Protein AF-A0A5C6EV70-F1 (afdb_monomer)

Secondary structure (DSSP, 8-state):
----------------------HHHHHHHHHHHHHHHHHHHHHHHHHHHHHHHHHHHHHHHHHHHHHHHHHHHHHHH-SEEE-SSSSEEEEETTEEEEEEEEGGGTEEEEEEEETTEEEEEEEEEPPTTEEEEEEEETTEEEEEEEETTEEEEEEEEE--

Structure (mmCIF, N/CA/C/O backbone):
data_AF-A0A5C6EV70-F1
#
_entry.id   AF-A0A5C6EV70-F1
#
loop_
_atom_site.group_PDB
_atom_sit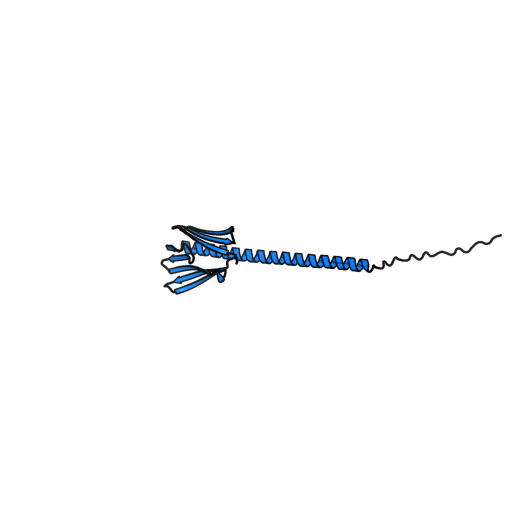e.id
_atom_site.type_symbol
_atom_site.label_atom_id
_atom_site.label_alt_id
_atom_site.label_comp_id
_atom_site.label_asym_id
_atom_site.label_entity_id
_atom_site.label_seq_id
_atom_site.pdbx_PDB_ins_code
_atom_site.Cartn_x
_atom_site.Cartn_y
_atom_site.Cartn_z
_atom_site.occupancy
_atom_site.B_iso_or_equiv
_atom_site.auth_seq_id
_atom_site.auth_comp_id
_atom_site.auth_asym_id
_atom_site.auth_atom_id
_atom_site.pdbx_PDB_model_num
ATOM 1 N N . MET A 1 1 ? 88.457 3.166 -77.256 1.00 39.03 1 MET A N 1
ATOM 2 C CA . MET A 1 1 ? 88.553 2.990 -75.787 1.00 39.03 1 MET A CA 1
ATOM 3 C C . MET A 1 1 ? 88.555 4.381 -75.175 1.00 39.03 1 MET A C 1
ATOM 5 O O . MET A 1 1 ? 89.377 5.167 -75.602 1.00 39.03 1 MET A O 1
ATOM 9 N N . ASN A 1 2 ? 87.681 4.823 -74.278 1.00 41.03 2 ASN A N 1
ATOM 10 C CA . ASN A 1 2 ? 86.605 4.196 -73.519 1.00 41.03 2 ASN A CA 1
ATOM 11 C C . ASN A 1 2 ? 85.518 5.259 -73.296 1.00 41.03 2 ASN A C 1
ATOM 13 O O . ASN A 1 2 ? 85.820 6.372 -72.875 1.00 41.03 2 ASN A O 1
ATOM 17 N N . LEU A 1 3 ? 84.264 4.900 -73.564 1.00 44.69 3 LEU A N 1
ATOM 18 C CA . LEU A 1 3 ? 83.088 5.597 -73.047 1.00 44.69 3 LEU A CA 1
ATOM 19 C C . LEU A 1 3 ? 82.899 5.150 -71.592 1.00 44.69 3 LEU A C 1
ATOM 21 O O . LEU A 1 3 ? 82.894 3.948 -71.341 1.00 44.69 3 LEU A O 1
ATOM 25 N N . SER A 1 4 ? 82.715 6.069 -70.641 1.00 43.38 4 SER A N 1
ATOM 26 C CA . SER A 1 4 ? 82.208 5.699 -69.312 1.00 43.38 4 SER A CA 1
ATOM 27 C C . SER A 1 4 ? 81.327 6.794 -68.714 1.00 43.38 4 SER A C 1
ATOM 29 O O . SER A 1 4 ? 81.791 7.751 -68.105 1.00 43.38 4 SER A O 1
ATOM 31 N N . PHE A 1 5 ? 80.039 6.599 -68.980 1.00 50.25 5 PHE A N 1
ATOM 32 C CA . PHE A 1 5 ? 78.824 6.964 -68.256 1.00 50.25 5 PHE A CA 1
ATOM 33 C C . PHE A 1 5 ? 78.919 7.852 -67.004 1.00 50.25 5 PHE A C 1
ATOM 35 O O . PHE A 1 5 ? 79.444 7.472 -65.959 1.00 50.25 5 PHE A O 1
ATOM 42 N N . ALA A 1 6 ? 78.214 8.981 -67.100 1.00 51.56 6 ALA A N 1
ATOM 43 C CA . ALA A 1 6 ? 77.691 9.745 -65.980 1.00 51.56 6 ALA A CA 1
ATOM 44 C C . ALA A 1 6 ? 76.672 8.909 -65.181 1.00 51.56 6 ALA A C 1
ATOM 46 O O . ALA A 1 6 ? 75.702 8.384 -65.731 1.00 51.56 6 ALA A O 1
ATOM 47 N N . ALA A 1 7 ? 76.880 8.808 -63.870 1.00 50.16 7 ALA A N 1
ATOM 48 C CA . ALA A 1 7 ? 75.950 8.173 -62.948 1.00 50.16 7 ALA A CA 1
ATOM 49 C C . ALA A 1 7 ? 74.749 9.099 -62.687 1.00 50.16 7 ALA A C 1
ATOM 51 O O . ALA A 1 7 ? 74.837 10.057 -61.919 1.00 50.16 7 ALA A O 1
ATOM 52 N N . ILE A 1 8 ? 73.608 8.807 -63.313 1.00 51.09 8 ILE A N 1
ATOM 53 C CA . ILE A 1 8 ? 72.329 9.444 -62.981 1.00 51.09 8 ILE A CA 1
ATOM 54 C C . ILE A 1 8 ? 71.810 8.802 -61.692 1.00 51.09 8 ILE A C 1
ATOM 56 O O . ILE A 1 8 ? 71.414 7.636 -61.654 1.00 51.09 8 ILE A O 1
ATOM 60 N N . ARG A 1 9 ? 71.832 9.576 -60.606 1.00 54.06 9 ARG A N 1
ATOM 61 C CA . ARG A 1 9 ? 71.286 9.199 -59.301 1.00 54.06 9 ARG A CA 1
ATOM 62 C C . ARG A 1 9 ? 69.756 9.153 -59.407 1.00 54.06 9 ARG A C 1
ATOM 64 O O . ARG A 1 9 ? 69.091 10.181 -59.377 1.00 54.06 9 ARG A O 1
ATOM 71 N N . SER A 1 10 ? 69.201 7.952 -59.540 1.00 49.38 10 SER A N 1
ATOM 72 C CA . SER A 1 10 ? 67.759 7.696 -59.483 1.00 49.38 10 SER A CA 1
ATOM 73 C C . SER A 1 10 ? 67.216 8.023 -58.083 1.00 49.38 10 SER A C 1
ATOM 75 O O . SER A 1 10 ? 67.300 7.197 -57.172 1.00 49.38 10 SER A O 1
ATOM 77 N N . GLN A 1 11 ? 66.629 9.208 -57.900 1.00 55.31 11 GLN A N 1
ATOM 78 C CA . GLN A 1 11 ? 65.756 9.498 -56.760 1.00 55.31 11 GLN A CA 1
ATOM 79 C C . GLN A 1 11 ? 64.519 8.593 -56.846 1.00 55.31 11 GLN A C 1
ATOM 81 O O . GLN A 1 11 ? 63.650 8.787 -57.692 1.00 55.31 11 GLN A O 1
ATOM 86 N N . ARG A 1 12 ? 64.422 7.591 -55.963 1.00 49.88 12 ARG A N 1
ATOM 87 C CA . ARG A 1 12 ? 63.151 6.894 -55.731 1.00 49.88 12 ARG A CA 1
ATOM 88 C C . ARG A 1 12 ? 62.217 7.865 -55.020 1.00 49.88 12 ARG A C 1
ATOM 90 O O . ARG A 1 12 ? 62.381 8.125 -53.832 1.00 49.88 12 ARG A O 1
ATOM 97 N N . VAL A 1 13 ? 61.242 8.388 -55.752 1.00 57.66 13 VAL A N 1
ATOM 98 C CA . VAL A 1 13 ? 60.086 9.068 -55.172 1.00 57.66 13 VAL A CA 1
ATOM 99 C C . VAL A 1 13 ? 59.301 8.018 -54.386 1.00 57.66 13 VAL A C 1
ATOM 101 O O . VAL A 1 13 ? 58.662 7.142 -54.966 1.00 57.66 13 VAL A O 1
ATOM 104 N N . THR A 1 14 ? 59.361 8.068 -53.059 1.00 54.88 14 THR A N 1
ATOM 105 C CA . THR A 1 14 ? 58.442 7.318 -52.205 1.00 54.88 14 THR A CA 1
ATOM 106 C C . THR A 1 14 ? 57.064 7.959 -52.335 1.00 54.88 14 THR A C 1
ATOM 108 O O . THR A 1 14 ? 56.755 8.968 -51.707 1.00 54.88 14 THR A O 1
ATOM 111 N N . HIS A 1 15 ? 56.218 7.395 -53.198 1.00 46.78 15 HIS A N 1
ATOM 112 C CA . HIS A 1 15 ? 54.787 7.680 -53.170 1.00 46.78 15 HIS A CA 1
ATOM 113 C C . HIS A 1 15 ? 54.242 7.225 -51.814 1.00 46.78 15 HIS A C 1
ATOM 115 O O . HIS A 1 15 ? 54.048 6.033 -51.573 1.00 46.78 15 HIS A O 1
ATOM 121 N N . GLY A 1 16 ? 54.018 8.180 -50.910 1.00 52.12 16 GLY A N 1
ATOM 122 C CA . GLY A 1 16 ? 53.196 7.949 -49.733 1.00 52.12 16 GLY A CA 1
ATOM 123 C C . GLY A 1 16 ? 51.839 7.440 -50.205 1.00 52.12 16 GLY A C 1
ATOM 124 O O . GLY A 1 16 ? 51.142 8.137 -50.942 1.00 52.12 16 GLY A O 1
ATOM 125 N N . LYS A 1 17 ? 51.485 6.207 -49.828 1.00 52.22 17 LYS A N 1
ATOM 126 C CA . LYS A 1 17 ? 50.148 5.650 -50.044 1.00 52.22 17 LYS A CA 1
ATOM 127 C C . LYS A 1 17 ? 49.139 6.574 -49.358 1.00 52.22 17 LYS A C 1
ATOM 129 O O . LYS A 1 17 ? 48.907 6.460 -48.159 1.00 52.22 17 LYS A O 1
ATOM 134 N N . ARG A 1 18 ? 48.539 7.500 -50.106 1.00 57.16 18 ARG A N 1
ATOM 135 C CA . ARG A 1 18 ? 47.283 8.132 -49.701 1.00 57.16 18 ARG A CA 1
ATOM 136 C C . ARG A 1 18 ? 46.224 7.037 -49.779 1.00 57.16 18 ARG A C 1
ATOM 138 O O . ARG A 1 18 ? 45.809 6.662 -50.870 1.00 57.16 18 ARG A O 1
ATOM 145 N N . SER A 1 19 ? 45.879 6.467 -48.627 1.00 58.31 19 SER A N 1
ATOM 146 C CA . SER A 1 19 ? 44.791 5.499 -48.500 1.00 58.31 19 SER A CA 1
ATOM 147 C C . SER A 1 19 ? 43.487 6.213 -48.848 1.00 58.31 19 SER A C 1
ATOM 149 O O . SER A 1 19 ? 42.980 7.001 -48.054 1.00 58.31 19 SER A O 1
ATOM 151 N N . ALA A 1 20 ? 42.995 6.023 -50.070 1.00 61.25 20 ALA A N 1
ATOM 152 C CA . ALA A 1 20 ? 41.679 6.502 -50.459 1.00 61.25 20 ALA A CA 1
ATOM 153 C C . ALA A 1 20 ? 40.643 5.614 -49.762 1.00 61.25 20 ALA A C 1
ATOM 155 O O . ALA A 1 20 ? 40.514 4.439 -50.104 1.00 61.25 20 ALA A O 1
ATOM 156 N N . MET A 1 21 ? 39.953 6.162 -48.759 1.00 68.06 21 MET A N 1
ATOM 157 C CA . MET A 1 21 ? 38.848 5.479 -48.090 1.00 68.06 21 MET A CA 1
ATOM 158 C C . MET A 1 21 ? 37.789 5.146 -49.138 1.00 68.06 21 MET A C 1
ATOM 160 O O . MET A 1 21 ? 37.314 6.027 -49.861 1.00 68.06 21 MET A O 1
ATOM 164 N N . THR A 1 22 ? 37.470 3.864 -49.279 1.00 84.38 22 THR A N 1
ATOM 165 C CA . THR A 1 22 ? 36.534 3.436 -50.321 1.00 84.38 22 THR A CA 1
ATOM 166 C C . THR A 1 22 ? 35.100 3.740 -49.890 1.00 84.38 22 THR A C 1
ATOM 168 O O . THR A 1 22 ? 34.770 3.718 -48.706 1.00 84.38 22 THR A O 1
ATOM 171 N N . LEU A 1 23 ? 34.211 4.012 -50.847 1.00 80.94 23 LEU A N 1
ATOM 172 C CA . LEU A 1 23 ? 32.793 4.269 -50.563 1.00 80.94 23 LEU A CA 1
ATOM 173 C C . LEU A 1 23 ? 32.138 3.100 -49.800 1.00 80.94 23 LEU A C 1
ATOM 175 O O . LEU A 1 23 ? 31.302 3.317 -48.928 1.00 80.94 23 LEU A O 1
ATOM 179 N N . LEU A 1 24 ? 32.588 1.871 -50.065 1.00 85.38 24 LEU A N 1
ATOM 180 C CA . LEU A 1 24 ? 32.164 0.669 -49.348 1.00 85.38 24 LEU A CA 1
ATOM 181 C C . LEU A 1 24 ? 32.595 0.685 -47.871 1.00 85.38 24 LEU A C 1
ATOM 183 O O . LEU A 1 24 ? 31.812 0.316 -47.000 1.00 85.38 24 LEU A O 1
ATOM 187 N N . GLU A 1 25 ? 33.799 1.171 -47.572 1.00 84.12 25 GLU A N 1
ATOM 188 C CA . GLU A 1 25 ? 34.309 1.327 -46.205 1.00 84.12 25 GLU A CA 1
ATOM 189 C C . GLU A 1 25 ? 33.544 2.411 -45.424 1.00 84.12 25 GLU A C 1
ATOM 191 O O . GLU A 1 25 ? 33.235 2.236 -44.243 1.00 84.12 25 GLU A O 1
ATOM 196 N N . MET A 1 26 ? 33.136 3.497 -46.090 1.00 88.00 26 MET A N 1
ATOM 197 C CA . MET A 1 26 ? 32.249 4.498 -45.482 1.00 88.00 26 MET A CA 1
ATOM 198 C C . MET A 1 26 ? 30.861 3.925 -45.172 1.00 88.00 26 MET A C 1
ATOM 200 O O . MET A 1 26 ? 30.345 4.121 -44.077 1.00 88.00 26 MET A O 1
ATOM 204 N N . ILE A 1 27 ? 30.258 3.168 -46.092 1.00 89.19 27 ILE A N 1
ATOM 205 C CA . ILE A 1 27 ? 28.950 2.538 -45.846 1.00 89.19 27 ILE A CA 1
ATOM 206 C C . ILE A 1 27 ? 29.043 1.513 -44.709 1.00 89.19 27 ILE A C 1
ATOM 208 O O . ILE A 1 27 ? 28.157 1.466 -43.853 1.00 89.19 27 ILE A O 1
ATOM 212 N N . ALA A 1 28 ? 30.118 0.723 -44.660 1.00 89.38 28 ALA A N 1
ATOM 213 C CA . ALA A 1 28 ? 30.340 -0.252 -43.597 1.00 89.38 28 ALA A CA 1
ATOM 214 C C . ALA A 1 28 ? 30.483 0.422 -42.222 1.00 89.38 28 ALA A C 1
ATOM 216 O O . ALA A 1 28 ? 29.840 0.000 -41.261 1.00 89.38 28 ALA A O 1
ATOM 217 N N . THR A 1 29 ? 31.265 1.502 -42.131 1.00 91.75 29 THR A N 1
ATOM 218 C CA . THR A 1 29 ? 31.440 2.247 -40.873 1.00 91.75 29 THR A CA 1
ATOM 219 C C . THR A 1 29 ? 30.152 2.944 -40.437 1.00 91.75 29 THR A C 1
ATOM 221 O O . THR A 1 29 ? 29.784 2.841 -39.271 1.00 91.75 29 THR A O 1
ATOM 224 N N . LEU A 1 30 ? 29.403 3.565 -41.354 1.00 91.31 30 LEU A N 1
ATOM 225 C CA . LEU A 1 30 ? 28.101 4.174 -41.047 1.00 91.31 30 LEU A CA 1
ATOM 226 C C . LEU A 1 30 ? 27.066 3.141 -40.583 1.00 91.31 30 LEU A C 1
ATOM 228 O O . LEU A 1 30 ? 26.334 3.392 -39.627 1.00 91.31 30 LEU A O 1
ATOM 232 N N . SER A 1 31 ? 27.033 1.965 -41.212 1.00 93.88 31 SER A N 1
ATOM 233 C CA . SER A 1 31 ? 26.133 0.876 -40.812 1.00 93.88 31 SER A CA 1
ATOM 234 C C . SER A 1 31 ? 26.477 0.359 -39.415 1.00 93.88 31 SER A C 1
ATOM 236 O O . SER A 1 31 ? 25.587 0.167 -38.588 1.00 93.88 31 SER A O 1
ATOM 238 N N . LEU A 1 32 ? 27.771 0.195 -39.121 1.00 93.62 32 LEU A N 1
ATOM 239 C CA . LEU A 1 32 ? 28.239 -0.196 -37.795 1.00 93.62 32 LEU A CA 1
ATOM 240 C C . LEU A 1 32 ? 27.877 0.858 -36.739 1.00 93.62 32 LEU A C 1
ATOM 242 O O . LEU A 1 32 ? 27.356 0.511 -35.682 1.00 93.62 32 LEU A O 1
ATOM 246 N N . LEU A 1 33 ? 28.092 2.142 -37.038 1.00 94.19 33 LEU A N 1
ATOM 247 C CA . LEU A 1 33 ? 27.730 3.245 -36.146 1.00 94.19 33 LEU A CA 1
ATOM 248 C C . LEU A 1 33 ? 26.225 3.286 -35.866 1.00 94.19 33 LEU A C 1
ATOM 250 O O . LEU A 1 33 ? 25.831 3.503 -34.723 1.00 94.19 33 LEU A O 1
ATOM 254 N N . LEU A 1 34 ? 25.385 3.025 -36.871 1.00 95.19 34 LEU A N 1
ATOM 255 C CA . LEU A 1 34 ? 23.937 2.962 -36.688 1.00 95.19 34 LEU A CA 1
ATOM 256 C C . LEU A 1 34 ? 23.535 1.815 -35.752 1.00 95.19 34 LEU A C 1
ATOM 258 O O . LEU A 1 34 ? 22.735 2.019 -34.840 1.00 95.19 34 LEU A O 1
ATOM 262 N N . VAL A 1 35 ? 24.106 0.622 -35.938 1.00 94.81 35 VAL A N 1
ATOM 263 C CA . VAL A 1 35 ? 23.841 -0.531 -35.061 1.00 94.81 35 VAL A CA 1
ATOM 264 C C . VAL A 1 35 ? 24.270 -0.235 -33.624 1.00 94.81 35 VAL A C 1
ATOM 266 O O . VAL A 1 35 ? 23.523 -0.525 -32.684 1.00 94.81 35 VAL A O 1
ATOM 269 N N . LEU A 1 36 ? 25.437 0.387 -33.443 1.00 93.12 36 LEU A N 1
ATOM 270 C CA . LEU A 1 36 ? 25.922 0.804 -32.127 1.00 93.12 36 LEU A CA 1
ATOM 271 C C . LEU A 1 36 ? 24.992 1.842 -31.490 1.00 93.12 36 LEU A C 1
ATOM 273 O O . LEU A 1 36 ? 24.629 1.692 -30.325 1.00 93.12 36 LEU A O 1
ATOM 277 N N . ALA A 1 37 ? 24.543 2.839 -32.254 1.00 92.81 37 ALA A N 1
ATOM 278 C CA . ALA A 1 37 ? 23.614 3.857 -31.774 1.00 92.81 37 ALA A CA 1
ATOM 279 C C . ALA A 1 37 ? 22.271 3.251 -31.336 1.00 92.81 37 ALA A C 1
ATOM 281 O O . ALA A 1 37 ? 21.795 3.535 -30.239 1.00 92.81 37 ALA A O 1
ATOM 282 N N . VAL A 1 38 ? 21.682 2.362 -32.145 1.00 94.00 38 VAL A N 1
ATOM 283 C CA . VAL A 1 38 ? 20.427 1.673 -31.797 1.00 94.00 38 VAL A CA 1
ATOM 284 C C . VAL A 1 38 ? 20.595 0.829 -30.534 1.00 94.00 38 VAL A C 1
ATOM 286 O O . VAL A 1 38 ? 19.721 0.834 -29.667 1.00 94.00 38 VAL A O 1
ATOM 289 N N . THR A 1 39 ? 21.720 0.126 -30.405 1.00 92.81 39 THR A N 1
ATOM 290 C CA . THR A 1 39 ? 22.012 -0.703 -29.228 1.00 92.81 39 THR A CA 1
ATOM 291 C C . THR A 1 39 ? 22.163 0.154 -27.972 1.00 92.81 39 THR A C 1
ATOM 293 O O . THR A 1 39 ? 21.555 -0.155 -26.950 1.00 92.81 39 THR A O 1
ATOM 296 N N . ALA A 1 40 ? 22.893 1.267 -28.060 1.00 91.44 40 ALA A N 1
ATOM 297 C CA . ALA A 1 40 ? 23.072 2.200 -26.951 1.00 91.44 40 ALA A CA 1
ATOM 298 C C . ALA A 1 40 ? 21.739 2.812 -26.488 1.00 91.44 40 ALA A C 1
ATOM 300 O O . ALA A 1 40 ? 21.471 2.870 -25.289 1.00 91.44 40 ALA A O 1
ATOM 301 N N . VAL A 1 41 ? 20.868 3.208 -27.424 1.00 92.44 41 VAL A N 1
ATOM 302 C CA . VAL A 1 41 ? 19.531 3.735 -27.101 1.00 92.44 41 VAL A CA 1
ATOM 303 C C . VAL A 1 41 ? 18.665 2.679 -26.411 1.00 92.44 41 VAL A C 1
ATOM 305 O O . VAL A 1 41 ? 17.983 2.998 -25.440 1.00 92.44 41 VAL A O 1
ATOM 308 N N . ARG A 1 42 ? 18.703 1.422 -26.874 1.00 91.12 42 ARG A N 1
ATOM 309 C CA . ARG A 1 42 ? 17.979 0.318 -26.220 1.00 91.12 42 ARG A CA 1
ATOM 310 C C . ARG A 1 42 ? 18.473 0.089 -24.794 1.00 91.12 42 ARG A C 1
ATOM 312 O O . ARG A 1 42 ? 17.659 0.076 -23.883 1.00 91.12 42 ARG A O 1
ATOM 319 N N . MET A 1 43 ? 19.789 0.017 -24.593 1.00 86.75 43 MET A N 1
ATOM 320 C CA . MET A 1 43 ? 20.373 -0.146 -23.258 1.00 86.75 43 MET A CA 1
ATOM 321 C C . MET A 1 43 ? 19.988 0.995 -22.311 1.00 86.75 43 MET A C 1
ATOM 323 O O . MET A 1 43 ? 19.623 0.739 -21.168 1.00 86.75 43 MET A O 1
ATOM 327 N N . LEU A 1 44 ? 20.032 2.248 -22.778 1.00 89.88 44 LEU A N 1
ATOM 328 C CA . LEU A 1 44 ? 19.598 3.394 -21.975 1.00 89.88 44 LEU A CA 1
ATOM 329 C C . LEU A 1 44 ? 18.126 3.277 -21.582 1.00 89.88 44 LEU A C 1
ATOM 331 O O . LEU A 1 44 ? 17.798 3.472 -20.416 1.00 89.88 44 LEU A O 1
ATOM 335 N N . ARG A 1 45 ? 17.256 2.914 -22.530 1.00 87.62 45 ARG A N 1
ATOM 336 C CA . ARG A 1 45 ? 15.829 2.715 -22.265 1.00 87.62 45 ARG A CA 1
ATOM 337 C C . ARG A 1 45 ? 15.591 1.624 -21.221 1.00 87.62 45 ARG A C 1
ATOM 339 O O . ARG A 1 45 ? 14.818 1.852 -20.296 1.00 87.62 45 ARG A O 1
ATOM 346 N N . ASP A 1 46 ? 16.277 0.492 -21.341 1.00 85.69 46 ASP A N 1
ATOM 347 C CA . ASP A 1 46 ? 16.143 -0.624 -20.401 1.00 85.69 46 ASP A CA 1
ATOM 348 C C . ASP A 1 46 ? 16.603 -0.217 -18.990 1.00 85.69 46 ASP A C 1
ATOM 350 O O . ASP A 1 46 ? 15.924 -0.499 -18.003 1.00 85.69 46 ASP A O 1
ATOM 354 N N . VAL A 1 47 ? 17.721 0.510 -18.878 1.00 84.88 47 VAL A N 1
ATOM 355 C CA . VAL A 1 47 ? 18.220 1.027 -17.592 1.00 84.88 47 VAL A CA 1
ATOM 356 C C . VAL A 1 47 ? 17.250 2.039 -16.980 1.00 84.88 47 VAL A C 1
ATOM 358 O O . VAL A 1 47 ? 16.996 1.981 -15.776 1.00 84.88 47 VAL A O 1
ATOM 361 N N . THR A 1 48 ? 16.682 2.945 -17.781 1.00 83.69 48 THR A N 1
ATOM 362 C CA . THR A 1 48 ? 15.668 3.896 -17.306 1.00 83.69 48 THR A CA 1
ATOM 363 C C . THR A 1 48 ? 14.427 3.168 -16.800 1.00 83.69 48 THR A C 1
ATOM 365 O O . THR A 1 48 ? 13.969 3.453 -15.697 1.00 83.69 48 THR A O 1
ATOM 368 N N . GLU A 1 49 ? 13.932 2.178 -17.544 1.00 79.75 49 GLU A N 1
ATOM 369 C CA . GLU A 1 49 ? 12.766 1.387 -17.146 1.00 79.75 49 GLU A CA 1
A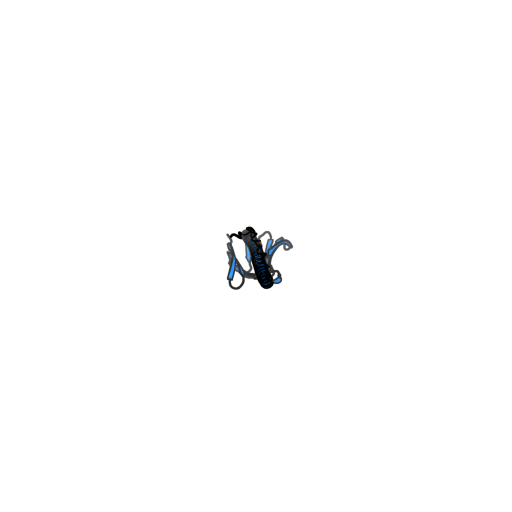TOM 370 C C . GLU A 1 49 ? 13.016 0.620 -15.834 1.00 79.75 49 GLU A C 1
ATOM 372 O O . GLU A 1 49 ? 12.154 0.581 -14.953 1.00 79.75 49 GLU A O 1
ATOM 377 N N . ILE A 1 50 ? 14.209 0.043 -15.659 1.00 79.25 50 ILE A N 1
ATOM 378 C CA . ILE A 1 50 ? 14.607 -0.613 -14.403 1.00 79.25 50 ILE A CA 1
ATOM 379 C C . ILE A 1 50 ? 14.677 0.400 -13.253 1.00 79.25 50 ILE A C 1
ATOM 381 O O . ILE A 1 50 ? 14.207 0.113 -12.148 1.00 79.25 50 ILE A O 1
ATOM 385 N N . GLY A 1 51 ? 15.242 1.585 -13.496 1.00 69.69 51 GLY A N 1
ATOM 386 C CA . GLY A 1 51 ? 15.332 2.656 -12.503 1.00 69.69 51 GLY A CA 1
ATOM 387 C C . GLY A 1 51 ? 13.958 3.134 -12.028 1.00 69.69 51 GLY A C 1
ATOM 388 O O . GLY A 1 51 ? 13.725 3.272 -10.822 1.00 69.69 51 GLY A O 1
ATOM 389 N N . GLU A 1 52 ? 13.022 3.320 -12.958 1.00 74.50 52 GLU A N 1
ATOM 390 C CA . GLU A 1 52 ? 11.635 3.677 -12.655 1.00 74.50 52 GLU A CA 1
ATOM 391 C C . GLU A 1 52 ? 10.941 2.585 -11.838 1.00 74.50 52 GLU A C 1
ATOM 393 O O . GLU A 1 52 ? 10.390 2.882 -10.777 1.00 74.50 52 GLU A O 1
ATOM 398 N N . LYS A 1 53 ? 11.037 1.317 -12.263 1.00 74.62 53 LYS A N 1
ATOM 399 C CA . LYS A 1 53 ? 10.465 0.179 -11.521 1.00 74.62 53 LYS A CA 1
ATOM 400 C C . LYS A 1 53 ? 11.015 0.092 -10.099 1.00 74.62 53 LYS A C 1
ATOM 402 O O . LYS A 1 53 ? 10.241 -0.013 -9.155 1.00 74.62 53 LYS A O 1
ATOM 407 N N . THR A 1 54 ? 12.330 0.227 -9.937 1.00 75.69 54 THR A N 1
ATOM 408 C CA . THR A 1 54 ? 12.987 0.182 -8.620 1.00 75.69 54 THR A CA 1
ATOM 409 C C . THR A 1 54 ? 12.494 1.306 -7.707 1.00 75.69 54 THR A C 1
ATOM 411 O O . THR A 1 54 ? 1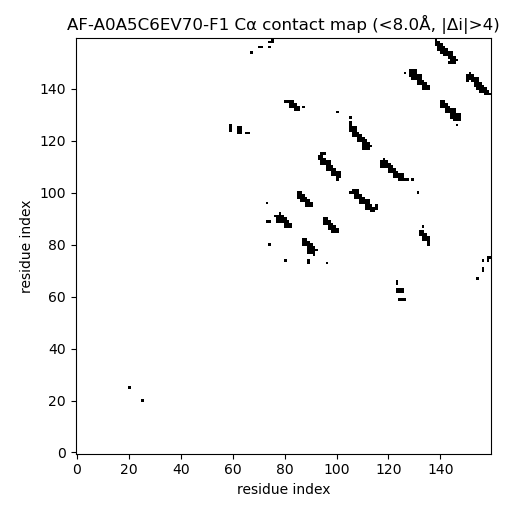2.218 1.090 -6.528 1.00 75.69 54 THR A O 1
ATOM 414 N N . THR A 1 55 ? 12.345 2.516 -8.251 1.00 76.50 55 THR A N 1
ATOM 415 C CA . THR A 1 55 ? 11.856 3.673 -7.488 1.00 76.50 55 THR A CA 1
ATOM 416 C C . THR A 1 55 ? 10.395 3.498 -7.077 1.00 76.50 55 THR A C 1
ATOM 418 O O . THR A 1 55 ? 10.028 3.820 -5.944 1.00 76.50 55 THR A O 1
ATOM 421 N N . LEU A 1 56 ? 9.558 2.986 -7.983 1.00 77.25 56 LEU A N 1
ATOM 422 C CA . LEU A 1 56 ? 8.150 2.701 -7.711 1.00 77.25 56 LEU A CA 1
ATOM 423 C C . LEU A 1 56 ? 7.995 1.622 -6.635 1.00 77.25 56 LEU A C 1
ATOM 425 O O . LEU A 1 56 ? 7.248 1.831 -5.680 1.00 77.25 56 LEU A O 1
ATOM 429 N N . ASP A 1 57 ? 8.754 0.530 -6.731 1.00 77.31 57 ASP A N 1
ATOM 430 C CA . ASP A 1 57 ? 8.742 -0.547 -5.739 1.00 77.31 57 ASP A CA 1
ATOM 431 C C . ASP A 1 57 ? 9.211 -0.046 -4.359 1.00 77.31 57 ASP A C 1
ATOM 433 O O . ASP A 1 57 ? 8.606 -0.375 -3.337 1.00 77.31 57 ASP A O 1
ATOM 437 N N . GLY A 1 58 ? 10.233 0.819 -4.312 1.00 82.56 58 GLY A N 1
ATOM 438 C CA . GLY A 1 58 ? 10.700 1.437 -3.067 1.00 82.56 58 GLY A CA 1
ATOM 439 C C . GLY A 1 58 ? 9.643 2.322 -2.397 1.00 82.56 58 GLY A C 1
ATOM 440 O O . GLY A 1 58 ? 9.439 2.240 -1.185 1.00 82.56 58 GLY A O 1
ATOM 441 N N . ARG A 1 59 ? 8.921 3.138 -3.176 1.00 83.62 59 ARG A N 1
ATOM 442 C CA . ARG A 1 59 ? 7.824 3.977 -2.659 1.00 83.62 59 ARG A CA 1
ATOM 443 C C . ARG A 1 59 ? 6.646 3.141 -2.168 1.00 83.62 59 ARG A C 1
ATOM 445 O O . ARG A 1 59 ? 6.110 3.435 -1.103 1.00 83.62 59 ARG A O 1
ATOM 452 N N . ALA A 1 60 ? 6.272 2.105 -2.916 1.00 82.06 60 ALA A N 1
ATOM 453 C CA . ALA A 1 60 ? 5.207 1.192 -2.524 1.00 82.06 60 ALA A CA 1
ATOM 454 C C . ALA A 1 60 ? 5.539 0.479 -1.208 1.00 82.06 60 ALA A C 1
ATOM 456 O O . ALA A 1 60 ? 4.711 0.439 -0.302 1.00 82.06 60 ALA A O 1
ATOM 457 N N . ARG A 1 61 ? 6.775 -0.010 -1.060 1.00 84.69 61 ARG A N 1
ATOM 458 C CA . ARG A 1 61 ? 7.235 -0.636 0.182 1.00 84.69 61 ARG A CA 1
ATOM 459 C C . ARG A 1 61 ? 7.110 0.302 1.383 1.00 84.69 61 ARG A C 1
ATOM 461 O O . ARG A 1 61 ? 6.539 -0.094 2.392 1.00 84.69 61 ARG A O 1
ATOM 468 N N . LEU A 1 62 ? 7.577 1.546 1.261 1.00 89.50 62 LEU A N 1
ATOM 469 C CA . LEU A 1 62 ? 7.461 2.543 2.333 1.00 89.50 62 LEU A CA 1
ATOM 470 C C . LEU A 1 62 ? 5.999 2.861 2.682 1.00 89.50 62 LEU A C 1
ATOM 472 O O . LEU A 1 62 ? 5.673 3.064 3.850 1.00 89.50 62 LEU A O 1
ATOM 476 N N . ALA A 1 63 ? 5.109 2.910 1.687 1.00 89.50 63 ALA A N 1
ATOM 477 C CA . ALA A 1 63 ? 3.682 3.123 1.918 1.00 89.50 63 ALA A CA 1
ATOM 478 C C . ALA A 1 63 ? 3.044 1.949 2.682 1.00 89.50 63 ALA A C 1
ATOM 480 O O . ALA A 1 63 ? 2.273 2.180 3.614 1.00 89.50 63 ALA A O 1
ATOM 481 N N . ILE A 1 64 ? 3.414 0.712 2.338 1.00 89.81 64 ILE A N 1
ATOM 482 C CA . ILE A 1 64 ? 2.958 -0.508 3.019 1.00 89.81 64 ILE A CA 1
ATOM 483 C C . ILE A 1 64 ? 3.501 -0.582 4.448 1.00 89.81 64 ILE A C 1
ATOM 485 O O . ILE A 1 64 ? 2.746 -0.897 5.362 1.00 89.81 64 ILE A O 1
ATOM 489 N N . GLU A 1 65 ? 4.777 -0.257 4.666 1.00 91.25 65 GLU A N 1
ATOM 490 C CA . GLU A 1 65 ? 5.378 -0.206 6.007 1.00 91.25 65 GLU A CA 1
ATOM 491 C C . GLU A 1 65 ? 4.657 0.826 6.886 1.00 91.25 65 GLU A C 1
ATOM 493 O O . GLU A 1 65 ? 4.227 0.508 7.993 1.00 91.25 65 GLU A O 1
ATOM 498 N N . ARG A 1 66 ? 4.395 2.026 6.351 1.00 94.31 66 ARG A N 1
ATOM 499 C CA . ARG A 1 66 ? 3.605 3.052 7.047 1.00 94.31 66 ARG A CA 1
ATOM 500 C C . ARG A 1 66 ? 2.179 2.609 7.359 1.00 94.31 66 ARG A C 1
ATOM 502 O O . ARG A 1 66 ? 1.671 2.941 8.428 1.00 94.31 66 ARG A O 1
ATOM 509 N N . LEU A 1 67 ? 1.521 1.916 6.428 1.00 93.69 67 LEU A N 1
ATOM 510 C CA . LEU A 1 67 ? 0.194 1.351 6.656 1.00 93.69 67 LEU A CA 1
ATOM 511 C C . LEU A 1 67 ? 0.250 0.318 7.784 1.00 93.69 67 LEU A C 1
ATOM 513 O O . LEU A 1 67 ? -0.551 0.391 8.708 1.00 93.69 67 LEU A O 1
ATOM 517 N N . ALA A 1 68 ? 1.215 -0.602 7.740 1.00 92.94 68 ALA A N 1
ATOM 518 C CA . ALA A 1 68 ? 1.388 -1.638 8.749 1.00 92.94 68 ALA A CA 1
ATOM 519 C C . ALA A 1 68 ? 1.605 -1.046 10.143 1.00 92.94 68 ALA A C 1
ATOM 521 O O . ALA A 1 68 ? 0.946 -1.460 11.094 1.00 92.94 68 ALA A O 1
ATOM 522 N N . ASP A 1 69 ? 2.480 -0.050 10.262 1.00 94.31 69 ASP A N 1
ATOM 523 C CA . ASP A 1 69 ? 2.737 0.621 11.533 1.00 94.31 69 ASP A CA 1
ATOM 524 C C . ASP A 1 69 ? 1.493 1.345 12.043 1.00 94.31 69 ASP A C 1
ATOM 526 O O . ASP A 1 69 ? 1.152 1.226 13.219 1.00 94.31 69 ASP A O 1
ATOM 530 N N . ARG A 1 70 ? 0.752 2.023 11.158 1.00 94.81 70 ARG A N 1
ATOM 531 C CA . ARG A 1 70 ? -0.469 2.729 11.552 1.00 94.81 70 ARG A CA 1
ATOM 532 C C . ARG A 1 70 ? -1.573 1.780 12.009 1.00 94.81 70 ARG A C 1
ATOM 534 O O . ARG A 1 70 ? -2.178 2.030 13.046 1.00 94.81 70 ARG A O 1
ATOM 541 N N . VAL A 1 71 ? -1.785 0.682 11.285 1.00 93.31 71 VAL A N 1
ATOM 542 C CA . VAL A 1 71 ? -2.759 -0.358 11.650 1.00 93.31 71 VAL A CA 1
ATOM 543 C C . VAL A 1 71 ? -2.373 -1.006 12.980 1.00 93.31 71 VAL A C 1
ATOM 545 O O . VAL A 1 71 ? -3.248 -1.239 13.805 1.00 93.31 71 VAL A O 1
ATOM 548 N N . ARG A 1 72 ? -1.079 -1.256 13.236 1.00 92.50 72 ARG A N 1
ATOM 549 C CA . ARG A 1 72 ? -0.607 -1.783 14.531 1.00 92.50 72 ARG A CA 1
ATOM 550 C C . ARG A 1 72 ? -0.886 -0.827 15.683 1.00 92.50 72 ARG A C 1
ATOM 552 O O . ARG A 1 72 ? -1.387 -1.271 16.711 1.00 92.50 72 ARG A O 1
ATOM 559 N N . THR A 1 73 ? -0.559 0.454 15.517 1.00 93.00 73 THR A N 1
ATOM 560 C CA . THR A 1 73 ? -0.832 1.475 16.536 1.00 93.00 73 THR A CA 1
ATOM 561 C C . THR A 1 73 ? -2.326 1.569 16.819 1.00 93.00 73 THR A C 1
ATOM 563 O O . THR A 1 73 ? -2.732 1.459 17.969 1.00 93.00 73 THR A O 1
ATOM 566 N N . ASP A 1 74 ? -3.150 1.686 15.779 1.00 92.56 74 ASP A N 1
ATOM 567 C CA . ASP A 1 74 ? -4.595 1.826 15.953 1.00 92.56 74 ASP A CA 1
ATOM 568 C C . ASP A 1 74 ? -5.232 0.580 16.572 1.00 92.56 74 ASP A C 1
ATOM 570 O O . ASP A 1 74 ? -6.092 0.695 17.438 1.00 92.56 74 ASP A O 1
ATOM 574 N N . ALA A 1 75 ? -4.795 -0.616 16.171 1.00 91.00 75 ALA A N 1
ATOM 575 C CA . ALA A 1 75 ? -5.291 -1.8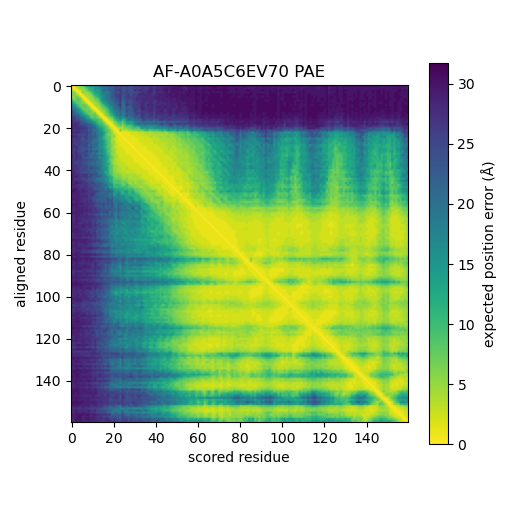59 16.747 1.00 91.00 75 ALA A CA 1
ATOM 576 C C . ALA A 1 75 ? -4.948 -1.973 18.238 1.00 91.00 75 ALA A C 1
ATOM 578 O O . ALA A 1 75 ? -5.782 -2.431 19.019 1.00 91.00 75 ALA A O 1
ATOM 579 N N . ALA A 1 76 ? -3.745 -1.541 18.636 1.00 90.56 76 ALA A N 1
ATOM 580 C CA . ALA A 1 76 ? -3.316 -1.526 20.033 1.00 90.56 76 ALA A CA 1
ATOM 581 C C . ALA A 1 76 ? -4.104 -0.513 20.882 1.00 90.56 76 ALA A C 1
ATOM 583 O O . ALA A 1 76 ? -4.339 -0.767 22.059 1.00 90.56 76 ALA A O 1
ATOM 584 N N . GLU A 1 77 ? -4.528 0.605 20.286 1.00 91.12 77 GLU A N 1
ATOM 585 C CA . GLU A 1 77 ? -5.355 1.638 20.928 1.00 91.12 77 GLU A CA 1
ATOM 586 C C . GLU A 1 77 ? -6.867 1.335 20.867 1.00 91.12 77 GLU A C 1
ATOM 588 O O . GLU A 1 77 ? -7.667 2.083 21.428 1.00 91.12 77 GLU A O 1
ATOM 593 N N . SER A 1 78 ? -7.275 0.263 20.177 1.00 90.69 78 SER A N 1
ATOM 594 C CA . SER A 1 78 ? -8.683 -0.083 19.962 1.00 90.69 78 SER A CA 1
ATOM 595 C C . SER A 1 78 ? -9.220 -1.129 20.944 1.00 90.69 78 SER A C 1
ATOM 597 O O . SER A 1 78 ? -8.627 -2.185 21.193 1.00 90.69 78 SER A O 1
ATOM 599 N N . ASP A 1 79 ? -10.434 -0.889 21.429 1.00 91.00 79 ASP A N 1
ATOM 600 C CA . ASP A 1 79 ? -11.178 -1.810 22.286 1.00 91.00 79 ASP A CA 1
ATOM 601 C C . ASP A 1 79 ? -11.835 -2.929 21.480 1.00 91.00 79 ASP A C 1
ATOM 603 O O . ASP A 1 79 ? -11.973 -4.057 21.957 1.00 91.00 79 ASP A O 1
ATOM 607 N N . SER A 1 80 ? -12.174 -2.669 20.220 1.00 90.25 80 SER A N 1
ATOM 608 C CA . SER A 1 80 ? -12.711 -3.681 19.313 1.00 90.25 80 SER A CA 1
ATOM 609 C C . SER A 1 80 ? -12.280 -3.439 17.876 1.00 90.25 80 SER A C 1
ATOM 611 O O . SER A 1 80 ? -12.103 -2.301 17.445 1.00 90.25 80 SER A O 1
ATOM 613 N N . ILE A 1 81 ? -12.144 -4.535 17.134 1.00 90.62 81 ILE A N 1
ATOM 614 C CA . ILE A 1 81 ? -11.870 -4.525 15.703 1.00 90.62 81 ILE A CA 1
ATOM 615 C C . ILE A 1 81 ? -12.948 -5.363 15.024 1.00 90.62 81 ILE A C 1
ATOM 617 O O . ILE A 1 81 ? -13.310 -6.432 15.513 1.00 90.62 81 ILE A O 1
ATOM 621 N N . SER A 1 82 ? -13.486 -4.856 13.923 1.00 90.06 82 SER A N 1
ATOM 622 C CA . SER A 1 82 ? -14.577 -5.475 13.178 1.00 90.06 82 SER A CA 1
ATOM 623 C C . SER A 1 82 ? -14.389 -5.261 11.681 1.00 90.06 82 SER A C 1
ATOM 625 O O . SER A 1 82 ? -14.008 -4.172 11.254 1.00 90.06 82 SER A O 1
ATOM 627 N N . GLY A 1 83 ? -14.675 -6.295 10.893 1.00 84.00 83 GLY A N 1
ATOM 628 C CA . GLY A 1 83 ? -14.601 -6.249 9.436 1.00 84.00 83 GLY A CA 1
ATOM 629 C C . GLY A 1 83 ? -13.850 -7.453 8.888 1.00 84.00 83 GLY A C 1
ATOM 630 O O . GLY A 1 83 ? -12.624 -7.492 8.928 1.00 84.00 83 GLY A O 1
ATOM 631 N N . ASP A 1 84 ? -14.588 -8.415 8.343 1.00 83.50 84 ASP A N 1
ATOM 632 C CA . ASP A 1 84 ? -14.019 -9.544 7.587 1.00 83.50 84 ASP A CA 1
ATOM 633 C C . ASP A 1 84 ? -13.819 -9.178 6.105 1.00 83.50 84 ASP A C 1
ATOM 635 O O . ASP A 1 84 ? -13.347 -9.971 5.297 1.00 83.50 84 ASP A O 1
ATOM 639 N N . GLN A 1 85 ? -14.231 -7.963 5.734 1.00 88.06 85 GLN A N 1
ATOM 640 C CA . GLN A 1 85 ? -14.106 -7.340 4.423 1.00 88.06 85 GLN A CA 1
ATOM 641 C C . GLN A 1 85 ? -13.960 -5.827 4.615 1.00 88.06 85 GLN A C 1
ATOM 643 O O . GLN A 1 85 ? -14.221 -5.304 5.698 1.00 88.06 85 GLN A O 1
ATOM 648 N N . TRP A 1 86 ? -13.563 -5.112 3.561 1.00 91.12 86 TRP A N 1
ATOM 649 C CA . TRP A 1 86 ? -13.541 -3.651 3.587 1.00 91.12 86 TRP A CA 1
ATOM 650 C C . TRP A 1 86 ? -14.967 -3.095 3.763 1.00 91.12 86 TRP A C 1
ATOM 652 O O . TRP A 1 86 ? -15.872 -3.546 3.056 1.00 91.12 86 TRP A O 1
ATOM 662 N N . PRO A 1 87 ? -15.184 -2.095 4.635 1.00 94.25 87 PRO A N 1
ATOM 663 C CA . PRO A 1 87 ? -14.189 -1.409 5.461 1.00 94.25 87 PRO A CA 1
ATOM 664 C C . PRO A 1 87 ? -13.806 -2.157 6.751 1.00 94.25 87 PRO A C 1
ATOM 666 O O . PRO A 1 87 ? -14.652 -2.756 7.409 1.00 94.25 87 PRO A O 1
ATOM 669 N N . LEU A 1 88 ? -12.537 -2.030 7.151 1.00 93.69 88 LEU A N 1
ATOM 670 C CA . LEU A 1 88 ? -12.058 -2.446 8.473 1.00 93.69 88 LEU A CA 1
ATOM 671 C C . LEU A 1 88 ? -12.303 -1.316 9.472 1.00 93.69 88 LEU A C 1
ATOM 673 O O . LEU A 1 88 ? -11.800 -0.207 9.292 1.00 93.69 88 LEU A O 1
ATOM 677 N N . THR A 1 89 ? -13.028 -1.608 10.543 1.00 94.62 89 THR A N 1
ATOM 678 C CA . THR A 1 89 ? -13.407 -0.628 11.561 1.00 94.62 89 THR A CA 1
ATOM 679 C C . THR A 1 89 ? -12.813 -1.008 12.908 1.00 94.62 89 THR A C 1
ATOM 681 O O . THR A 1 89 ? -12.952 -2.143 13.366 1.00 94.62 89 THR A O 1
ATOM 684 N N . MET A 1 90 ? -12.177 -0.043 13.561 1.00 94.00 90 MET A N 1
ATOM 685 C CA . MET A 1 90 ? -11.619 -0.158 14.903 1.00 94.00 90 MET A CA 1
ATOM 686 C C . MET A 1 90 ? -12.300 0.872 15.800 1.00 94.00 90 MET A C 1
ATOM 688 O O . MET A 1 90 ? -12.347 2.051 15.451 1.00 94.00 90 MET A O 1
ATOM 692 N N . ASN A 1 91 ? -12.828 0.446 16.943 1.00 93.62 91 ASN A N 1
ATOM 693 C CA . ASN A 1 91 ? -13.488 1.340 17.894 1.00 93.62 91 ASN A CA 1
ATOM 694 C C . ASN A 1 91 ? -12.681 1.423 19.183 1.00 93.62 91 ASN A C 1
ATOM 696 O O . ASN A 1 91 ? -12.215 0.398 19.684 1.00 93.62 91 ASN A O 1
ATOM 700 N N . SER A 1 92 ? -12.577 2.630 19.723 1.00 92.25 92 SER A N 1
ATOM 701 C CA . SER A 1 92 ? -12.116 2.906 21.078 1.00 92.25 92 SER A CA 1
ATOM 702 C C . SER A 1 92 ? -13.102 3.819 21.804 1.00 92.25 92 SER A C 1
ATOM 704 O O . SER A 1 92 ? -13.958 4.440 21.168 1.00 92.25 92 SER A O 1
ATOM 706 N N . ASP A 1 93 ? -12.964 3.947 23.121 1.00 89.75 93 ASP A N 1
ATOM 707 C CA . ASP A 1 93 ? -13.755 4.896 23.922 1.00 89.75 93 ASP A CA 1
ATOM 708 C C . ASP A 1 93 ? -13.718 6.334 23.363 1.00 89.75 93 ASP A C 1
ATOM 710 O O . ASP A 1 93 ? -14.714 7.061 23.391 1.00 89.75 93 ASP A O 1
ATOM 714 N N . ASP A 1 94 ? -12.582 6.736 22.788 1.00 87.19 94 ASP A N 1
ATOM 715 C CA . ASP A 1 94 ? -12.391 8.072 22.227 1.00 87.19 94 ASP A CA 1
ATOM 716 C C . ASP A 1 94 ? -13.004 8.238 20.824 1.00 87.19 94 ASP A C 1
ATOM 718 O O . ASP A 1 94 ? -13.123 9.363 20.332 1.00 87.19 94 ASP A O 1
ATOM 722 N N . GLY A 1 95 ? -13.343 7.162 20.102 1.00 93.50 95 GLY A N 1
ATOM 723 C CA . GLY A 1 95 ? -13.962 7.254 18.774 1.00 93.50 95 GLY A CA 1
ATOM 724 C C . GLY A 1 95 ? -13.760 6.049 17.853 1.00 93.50 95 GLY A C 1
ATOM 725 O O . GLY A 1 95 ? -13.427 4.952 18.280 1.00 93.50 95 GLY A O 1
ATOM 726 N N . GLU A 1 96 ? -13.967 6.268 16.555 1.00 95.50 96 GLU A N 1
ATOM 727 C CA . GLU A 1 96 ? -13.971 5.222 15.523 1.00 95.50 96 GLU A CA 1
ATOM 728 C C . GLU A 1 96 ? -12.873 5.500 14.492 1.00 95.50 96 GLU A C 1
ATOM 730 O O . GLU A 1 96 ? -12.693 6.630 14.041 1.00 95.50 96 GLU A O 1
ATOM 735 N N . ILE A 1 97 ? -12.149 4.467 14.079 1.00 96.38 97 ILE A N 1
ATOM 736 C CA . ILE A 1 97 ? -11.200 4.513 12.970 1.00 96.38 97 ILE A CA 1
ATOM 737 C C . ILE A 1 97 ? -11.697 3.555 11.899 1.00 96.38 97 ILE A C 1
ATOM 739 O O . ILE A 1 97 ? -11.951 2.385 12.171 1.00 96.38 97 ILE A O 1
ATOM 743 N N . ARG A 1 98 ? -11.802 4.041 10.664 1.00 96.56 98 ARG A N 1
ATOM 744 C CA . ARG A 1 98 ? -12.261 3.252 9.525 1.00 96.56 98 ARG A CA 1
ATOM 745 C C . ARG A 1 98 ? -11.224 3.242 8.423 1.00 96.56 98 ARG A C 1
ATOM 747 O O . ARG A 1 98 ? -10.815 4.298 7.946 1.00 96.56 98 ARG A O 1
ATOM 754 N N . TYR A 1 99 ? -10.848 2.053 7.993 1.00 96.31 99 TYR A N 1
ATOM 755 C CA . TYR A 1 99 ? -10.015 1.833 6.830 1.00 96.31 99 TYR A CA 1
ATOM 756 C C . TYR A 1 99 ? -10.877 1.366 5.659 1.00 96.31 99 TYR A C 1
ATOM 758 O O . TYR A 1 99 ? -11.576 0.360 5.747 1.00 96.31 99 TYR A O 1
ATOM 766 N N . GLU A 1 100 ? -10.807 2.090 4.551 1.00 95.25 100 GLU A N 1
ATOM 767 C CA . GLU A 1 100 ? -11.549 1.833 3.320 1.00 95.25 100 GLU A CA 1
ATOM 768 C C . GLU A 1 100 ? -10.566 1.563 2.184 1.00 95.25 100 GLU A C 1
ATOM 770 O O . GLU A 1 100 ? -9.609 2.315 1.992 1.00 95.25 100 GLU A O 1
ATOM 775 N N . PHE A 1 101 ? -10.804 0.504 1.413 1.00 94.31 101 PHE A N 1
ATOM 776 C CA . PHE A 1 101 ? -10.083 0.278 0.168 1.00 94.31 101 PHE A CA 1
ATOM 777 C C . PHE A 1 101 ? -10.820 0.960 -0.986 1.00 94.31 101 PHE A C 1
ATOM 779 O O . PHE A 1 101 ? -11.964 0.628 -1.294 1.00 94.31 101 PHE A O 1
ATOM 786 N N . LEU A 1 102 ? -10.149 1.916 -1.624 1.00 92.94 102 LEU A N 1
ATOM 787 C CA . LEU A 1 102 ? -10.638 2.635 -2.794 1.00 92.94 102 LEU A CA 1
ATOM 788 C C . LEU A 1 102 ? -10.063 1.964 -4.042 1.00 92.94 102 LEU A C 1
ATOM 790 O O . LEU A 1 102 ? -8.942 2.266 -4.457 1.00 92.94 102 LEU A O 1
ATOM 794 N N . ALA A 1 103 ? -10.824 1.028 -4.613 1.00 88.81 103 ALA A N 1
ATOM 795 C CA . ALA A 1 103 ? -10.377 0.196 -5.731 1.00 88.81 103 ALA A CA 1
ATOM 796 C C . ALA A 1 103 ? -9.987 1.016 -6.972 1.00 88.81 103 ALA A C 1
ATOM 798 O O . ALA A 1 103 ? -8.935 0.762 -7.553 1.00 88.81 103 ALA A O 1
ATOM 799 N N . ASP A 1 104 ? -10.777 2.038 -7.320 1.00 89.00 104 ASP A N 1
ATOM 800 C CA . ASP A 1 104 ? -10.531 2.909 -8.483 1.00 89.00 104 ASP A CA 1
ATOM 801 C C . ASP A 1 104 ? -9.225 3.708 -8.370 1.00 89.00 104 ASP A C 1
ATOM 803 O O . ASP A 1 104 ? -8.636 4.120 -9.368 1.00 89.00 104 ASP A O 1
ATOM 807 N N . GLU A 1 105 ? -8.771 3.934 -7.139 1.00 89.12 105 GLU A N 1
ATOM 808 C CA . GLU A 1 105 ? -7.611 4.760 -6.823 1.00 89.12 105 GLU A CA 1
ATOM 809 C C . GLU A 1 105 ? -6.420 3.930 -6.325 1.00 89.12 105 GLU A C 1
ATOM 811 O O . GLU A 1 105 ? -5.375 4.496 -6.021 1.00 89.12 105 GLU A O 1
ATOM 816 N N . HIS A 1 106 ? -6.570 2.603 -6.230 1.00 88.94 106 HIS A N 1
ATOM 817 C CA . HIS A 1 106 ? -5.579 1.671 -5.686 1.00 88.94 106 HIS A CA 1
ATOM 818 C C . HIS A 1 106 ? -4.953 2.149 -4.372 1.00 88.94 106 HIS A C 1
ATOM 820 O O . HIS A 1 106 ? -3.735 2.126 -4.198 1.00 88.94 106 HIS A O 1
ATOM 826 N N . ARG A 1 107 ? -5.781 2.577 -3.416 1.00 92.38 107 ARG A N 1
ATOM 827 C CA . ARG A 1 107 ? -5.293 3.037 -2.112 1.00 92.38 107 ARG A CA 1
ATOM 828 C C . ARG A 1 107 ? -6.181 2.613 -0.965 1.00 92.38 107 ARG A C 1
ATOM 830 O O . ARG A 1 107 ? -7.381 2.408 -1.126 1.00 92.38 107 ARG A O 1
ATOM 837 N N . ILE A 1 108 ? -5.574 2.533 0.211 1.00 94.38 108 ILE A N 1
ATOM 838 C CA . ILE A 1 108 ? -6.293 2.407 1.474 1.00 94.38 108 ILE A CA 1
ATOM 839 C C . ILE A 1 108 ? -6.373 3.792 2.108 1.00 94.38 108 ILE A C 1
ATOM 841 O O . ILE A 1 108 ? -5.360 4.478 2.273 1.00 94.38 108 ILE A O 1
ATOM 845 N N . GLN A 1 109 ? -7.583 4.210 2.455 1.00 96.31 109 GLN A N 1
ATOM 846 C CA . GLN A 1 109 ? -7.848 5.447 3.168 1.00 96.31 109 GLN A CA 1
ATOM 847 C C . GLN A 1 109 ? -8.226 5.131 4.610 1.00 96.31 109 GLN A C 1
ATOM 849 O O . GLN A 1 109 ? -9.118 4.331 4.864 1.00 96.31 109 GLN A O 1
ATOM 854 N N . ARG A 1 110 ? -7.562 5.788 5.555 1.00 96.75 110 ARG A N 1
ATOM 855 C CA . ARG A 1 110 ? -7.871 5.725 6.982 1.00 96.75 110 ARG A CA 1
ATOM 856 C C . ARG A 1 110 ? -8.587 7.003 7.382 1.00 96.75 110 ARG A C 1
ATOM 858 O O . ARG A 1 110 ? -8.008 8.080 7.286 1.00 96.75 110 ARG A O 1
ATOM 865 N N . ASN A 1 111 ? -9.808 6.881 7.873 1.00 96.94 111 ASN A N 1
ATOM 866 C CA . ASN A 1 111 ? -10.616 7.971 8.396 1.00 96.94 111 ASN A CA 1
ATOM 867 C C . ASN A 1 111 ? -10.710 7.838 9.921 1.00 96.94 111 ASN A C 1
ATOM 869 O O . ASN A 1 111 ? -11.114 6.793 10.424 1.00 96.94 111 ASN A O 1
ATOM 873 N N . VAL A 1 112 ? -10.353 8.889 10.657 1.00 96.31 112 VAL A N 1
ATOM 874 C CA . VAL A 1 112 ? -10.522 8.948 12.117 1.00 96.31 112 VAL A CA 1
ATOM 875 C C . VAL A 1 112 ? -11.735 9.791 12.435 1.00 96.31 112 VAL A C 1
ATOM 877 O O . VAL A 1 112 ? -11.786 10.966 12.069 1.00 96.31 112 VAL A O 1
ATOM 880 N N . PHE A 1 113 ? -12.669 9.215 13.171 1.00 95.62 113 PHE A N 1
ATOM 881 C CA . PHE A 1 113 ? -13.876 9.857 13.647 1.00 95.62 113 PHE A CA 1
ATOM 882 C C . PHE A 1 113 ? -13.815 10.044 15.161 1.00 95.62 113 PHE A C 1
ATOM 884 O O . PHE A 1 113 ? -13.491 9.130 15.916 1.00 95.62 113 PHE A O 1
ATOM 891 N N . ARG A 1 114 ? -14.175 11.241 15.622 1.00 94.62 114 ARG A N 1
ATOM 892 C CA . ARG A 1 114 ? -14.381 11.554 17.042 1.00 94.62 114 ARG A CA 1
ATOM 893 C C . ARG A 1 114 ? -15.768 12.166 17.177 1.00 94.62 114 ARG A C 1
ATOM 895 O O . ARG A 1 114 ? -16.108 13.076 16.419 1.00 94.62 114 ARG A O 1
ATOM 902 N N . ASN A 1 115 ? -16.591 11.658 18.095 1.00 90.50 115 ASN A N 1
ATOM 903 C CA . ASN A 1 115 ? -17.990 12.088 18.256 1.00 90.50 115 ASN A CA 1
ATOM 904 C C . ASN A 1 115 ? -18.785 12.084 16.929 1.00 90.50 115 ASN A C 1
ATOM 906 O O . ASN A 1 115 ? -19.528 13.022 16.631 1.00 90.50 115 ASN A O 1
ATOM 910 N N . GLY A 1 116 ? -18.561 11.067 16.087 1.00 88.50 116 GLY A N 1
ATOM 911 C CA . GLY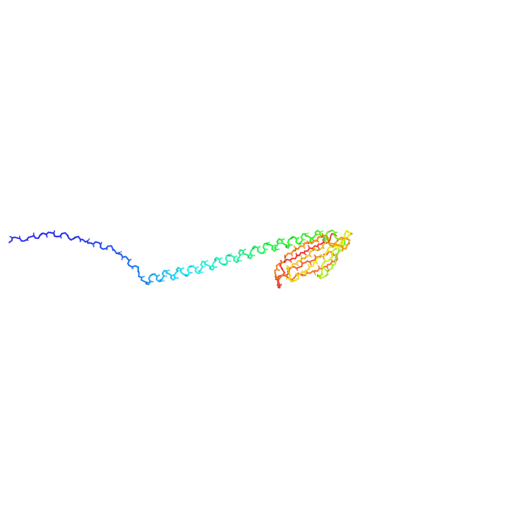 A 1 116 ? -19.223 10.907 14.786 1.00 88.50 116 GLY A CA 1
ATOM 912 C C . GLY A 1 116 ? -18.774 11.875 13.682 1.00 88.50 116 GLY A C 1
ATOM 913 O O . GLY A 1 116 ? -19.364 11.874 12.604 1.00 88.50 116 GLY A O 1
ATOM 914 N N . LYS A 1 117 ? -17.748 12.708 13.910 1.00 92.25 117 LYS A N 1
ATOM 915 C CA . LYS A 1 117 ? -17.212 13.642 12.905 1.00 92.25 117 LYS A CA 1
ATOM 916 C C . LYS A 1 117 ? -15.812 13.226 12.455 1.00 92.25 117 LYS A C 1
ATOM 918 O O . LYS A 1 117 ? -15.005 12.882 13.318 1.00 92.25 117 LYS A O 1
ATOM 923 N N . PRO A 1 118 ? -15.491 13.293 11.150 1.00 92.88 118 PRO A N 1
ATOM 924 C CA . PRO A 1 118 ? -14.144 13.020 10.666 1.00 92.88 118 PRO A CA 1
ATOM 925 C C . PRO A 1 118 ? -13.182 14.117 11.142 1.00 92.88 118 PRO A C 1
ATOM 927 O O . PRO A 1 118 ? -13.440 15.305 10.951 1.00 92.88 118 PRO A O 1
ATOM 930 N N . VAL A 1 119 ? -12.079 13.713 11.768 1.00 95.88 119 VAL A N 1
ATOM 931 C CA . VAL A 1 119 ? -11.043 14.604 12.320 1.00 95.88 119 VAL A CA 1
ATOM 932 C C . VAL A 1 119 ? -9.722 14.471 11.564 1.00 95.88 119 VAL A C 1
ATOM 934 O O . VAL A 1 119 ? -8.991 15.450 11.437 1.00 95.88 119 VAL A O 1
ATOM 937 N N . ALA A 1 120 ? -9.414 13.285 11.037 1.00 94.19 120 ALA A N 1
ATOM 938 C CA . ALA A 1 120 ? -8.199 13.047 10.263 1.00 94.19 120 ALA A CA 1
ATOM 939 C C . ALA A 1 120 ? -8.442 12.047 9.132 1.00 94.19 120 ALA A C 1
ATOM 941 O O . ALA A 1 120 ? -9.263 11.137 9.266 1.00 94.19 120 ALA A O 1
ATOM 942 N N . VAL A 1 121 ? -7.699 12.218 8.037 1.00 95.62 121 VAL A N 1
ATOM 943 C CA . VAL A 1 121 ? -7.708 11.322 6.880 1.00 95.62 121 VAL A CA 1
ATOM 944 C C . VAL A 1 121 ? -6.268 11.055 6.457 1.00 95.62 121 VAL A C 1
ATOM 946 O O . VAL A 1 121 ? -5.562 11.986 6.073 1.00 95.62 121 VAL A O 1
ATOM 949 N N . ASP A 1 122 ? -5.852 9.792 6.494 1.00 95.44 122 ASP A N 1
ATOM 950 C CA . ASP A 1 122 ? -4.566 9.337 5.966 1.00 95.44 122 ASP A CA 1
ATOM 951 C C . ASP A 1 122 ? -4.796 8.509 4.694 1.00 95.44 122 ASP A C 1
ATOM 953 O O . ASP A 1 122 ? -5.792 7.794 4.574 1.00 95.44 122 ASP A O 1
ATOM 957 N N . ARG A 1 123 ? -3.871 8.595 3.733 1.00 94.69 123 ARG A N 1
ATOM 958 C CA . ARG A 1 123 ? -3.932 7.845 2.471 1.00 94.69 123 ARG A CA 1
ATOM 959 C C . ARG A 1 123 ? -2.663 7.031 2.276 1.00 94.69 123 ARG A C 1
ATOM 961 O O . ARG A 1 123 ? -1.559 7.555 2.435 1.00 94.69 123 ARG A O 1
ATOM 968 N N . PHE A 1 124 ? -2.842 5.770 1.906 1.00 92.81 124 PHE A N 1
ATOM 969 C CA . PHE A 1 124 ? -1.776 4.804 1.678 1.00 92.81 124 PHE A CA 1
ATOM 970 C C . PHE A 1 124 ? -1.918 4.239 0.267 1.00 92.81 124 PHE A C 1
ATOM 972 O O . PHE A 1 124 ? -2.802 3.428 -0.002 1.00 92.81 124 PHE A O 1
ATOM 979 N N . GLU A 1 125 ? -1.061 4.710 -0.635 1.00 89.81 125 GLU A N 1
ATOM 980 C CA . GLU A 1 125 ? -1.013 4.243 -2.021 1.00 89.81 125 GLU A CA 1
ATOM 981 C C . GLU A 1 125 ? -0.561 2.779 -2.066 1.00 89.81 125 GLU A C 1
ATOM 983 O O . GLU A 1 125 ? 0.438 2.409 -1.440 1.00 89.81 125 GLU A O 1
ATOM 988 N N . LEU A 1 126 ? -1.285 1.952 -2.815 1.00 88.00 126 LEU A N 1
ATOM 989 C CA . LEU A 1 126 ? -0.930 0.563 -3.073 1.00 88.00 126 LEU A CA 1
ATOM 990 C C . LEU A 1 126 ? -0.367 0.416 -4.493 1.00 88.00 126 LEU A C 1
ATOM 992 O O . LEU A 1 126 ? -0.632 1.233 -5.377 1.00 88.00 126 LEU A O 1
ATOM 996 N N . PRO A 1 127 ? 0.402 -0.650 -4.765 1.00 82.88 127 PRO A N 1
ATOM 997 C CA . PRO A 1 127 ? 0.731 -1.020 -6.134 1.00 82.88 127 PRO A CA 1
ATOM 998 C C . PRO A 1 127 ? -0.537 -1.214 -6.982 1.00 82.88 127 PRO A C 1
ATOM 1000 O O . PRO A 1 127 ? -1.481 -1.862 -6.543 1.00 82.88 127 PRO A O 1
ATOM 1003 N N . VAL A 1 128 ? -0.519 -0.751 -8.236 1.00 72.25 128 VAL A N 1
ATOM 1004 C CA . VAL A 1 128 ? -1.665 -0.770 -9.180 1.00 72.25 128 VAL A CA 1
ATOM 1005 C C . VAL A 1 128 ? -2.303 -2.159 -9.374 1.00 72.25 128 VAL A C 1
ATOM 1007 O O . VAL A 1 128 ? -3.465 -2.278 -9.728 1.00 72.25 128 VAL A O 1
ATOM 1010 N N . ALA A 1 129 ? -1.559 -3.241 -9.147 1.00 73.56 129 ALA A N 1
ATOM 1011 C CA . ALA A 1 129 ? -2.061 -4.611 -9.295 1.00 73.56 129 ALA A CA 1
ATOM 1012 C C . ALA A 1 129 ? -2.440 -5.271 -7.955 1.00 73.56 129 ALA A C 1
ATOM 1014 O O . ALA A 1 129 ? -2.430 -6.501 -7.877 1.00 73.56 129 ALA A O 1
ATOM 1015 N N . CYS A 1 130 ? -2.684 -4.473 -6.910 1.00 80.62 130 CYS A N 1
ATOM 1016 C CA . CYS A 1 130 ? -2.985 -4.963 -5.573 1.00 80.62 130 CYS A CA 1
ATOM 1017 C C . CYS A 1 130 ? -4.493 -5.123 -5.345 1.00 80.62 130 CYS A C 1
ATOM 1019 O O . CYS A 1 130 ? -5.236 -4.158 -5.511 1.00 80.62 130 CYS A O 1
ATOM 1021 N N . ASP A 1 131 ? -4.915 -6.308 -4.900 1.00 85.88 131 ASP A N 1
ATOM 1022 C CA . ASP A 1 131 ? -6.273 -6.570 -4.401 1.00 85.88 131 ASP A CA 1
ATOM 1023 C C . ASP A 1 131 ? -6.185 -6.980 -2.922 1.00 85.88 131 ASP A C 1
ATOM 1025 O O . ASP A 1 131 ? -5.853 -8.130 -2.611 1.00 85.88 131 ASP A O 1
ATOM 1029 N N . PRO A 1 132 ? -6.323 -6.023 -1.989 1.00 87.94 132 PRO A N 1
ATOM 1030 C CA . PRO A 1 132 ? -6.078 -6.278 -0.587 1.00 87.94 132 PRO A CA 1
ATOM 1031 C C . PRO A 1 132 ? -7.251 -7.0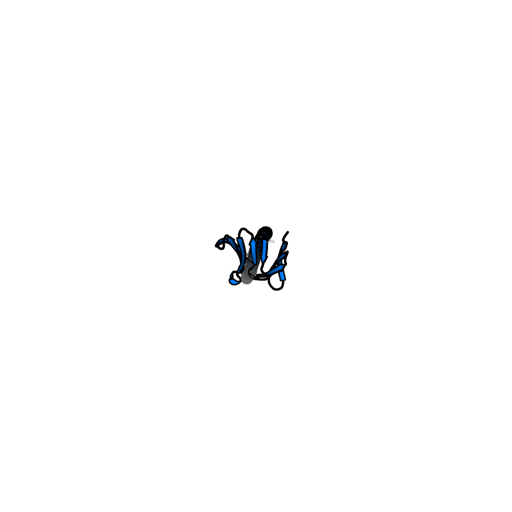35 0.045 1.00 87.94 132 PRO A C 1
ATOM 1033 O O . PRO A 1 132 ? -8.408 -6.641 -0.092 1.00 87.94 132 PRO A O 1
ATOM 1036 N N . LYS A 1 133 ? -6.956 -8.088 0.807 1.00 89.44 133 LYS A N 1
ATOM 1037 C CA . LYS A 1 133 ? -7.955 -8.851 1.569 1.00 89.44 133 LYS A CA 1
ATOM 1038 C C . LYS A 1 133 ? -7.749 -8.671 3.059 1.00 89.44 133 LYS A C 1
ATOM 1040 O O . LYS A 1 133 ? -6.610 -8.595 3.516 1.00 89.44 133 LYS A O 1
ATOM 1045 N N . ILE A 1 134 ? -8.854 -8.615 3.792 1.00 89.31 134 ILE A N 1
ATOM 1046 C CA . ILE A 1 134 ? -8.857 -8.577 5.250 1.00 89.31 134 ILE A CA 1
ATOM 1047 C C . ILE A 1 134 ? -9.358 -9.919 5.747 1.00 89.31 134 ILE A C 1
ATOM 1049 O O . ILE A 1 134 ? -10.355 -10.433 5.250 1.00 89.31 134 ILE A O 1
ATOM 1053 N N . GLU A 1 135 ? -8.676 -10.451 6.744 1.00 87.50 135 GLU A N 1
ATOM 1054 C CA . GLU A 1 135 ? -9.159 -11.554 7.555 1.00 87.50 135 GLU A CA 1
ATOM 1055 C C . GLU A 1 135 ? -9.016 -11.137 9.013 1.00 87.50 135 GLU A C 1
ATOM 1057 O O . GLU A 1 135 ? -7.915 -10.816 9.475 1.00 87.50 135 GLU A O 1
ATOM 1062 N N . THR A 1 136 ? -10.137 -11.112 9.726 1.00 84.00 136 THR A N 1
ATOM 1063 C CA . THR A 1 136 ? -10.179 -10.729 11.134 1.00 84.00 136 THR A CA 1
ATOM 1064 C C . THR A 1 136 ? -10.578 -11.940 11.972 1.00 84.00 136 THR A C 1
ATOM 1066 O O . THR A 1 136 ? -11.525 -12.656 11.670 1.00 84.00 136 THR A O 1
ATOM 1069 N N . ASP A 1 137 ? -9.828 -12.173 13.038 1.00 81.38 137 ASP A N 1
ATOM 1070 C CA . ASP A 1 137 ? -10.139 -13.078 14.139 1.00 81.38 137 ASP A CA 1
ATOM 1071 C C . ASP A 1 137 ? -10.222 -12.234 15.422 1.00 81.38 137 ASP A C 1
ATOM 1073 O O . ASP A 1 137 ? -9.662 -11.142 15.520 1.00 81.38 137 ASP A O 1
ATOM 1077 N N . SER A 1 138 ? -10.880 -12.770 16.443 1.00 74.44 138 SER A N 1
ATOM 1078 C CA . SER A 1 138 ? -11.031 -12.242 17.801 1.00 74.44 138 SER A CA 1
ATOM 1079 C C . SER A 1 138 ? -9.769 -11.620 18.420 1.00 74.44 138 SER A C 1
ATOM 1081 O O . SER A 1 138 ? -9.881 -10.764 19.298 1.00 74.44 138 SER A O 1
ATOM 1083 N N . ARG A 1 139 ? -8.568 -12.033 17.990 1.00 79.38 139 ARG A N 1
ATOM 1084 C CA . ARG A 1 139 ? -7.278 -11.503 18.465 1.00 79.38 139 ARG A CA 1
ATOM 1085 C C . ARG A 1 139 ? -6.303 -11.108 17.363 1.00 79.38 139 AR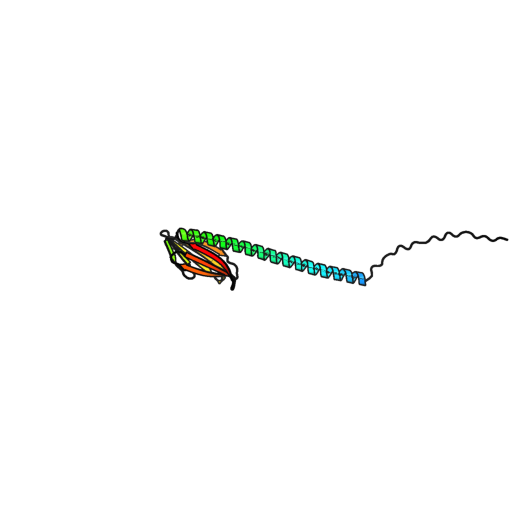G A C 1
ATOM 1087 O O . ARG A 1 139 ? -5.185 -10.708 17.682 1.00 79.38 139 ARG A O 1
ATOM 1094 N N . ARG A 1 140 ? -6.667 -11.244 16.089 1.00 84.75 140 ARG A N 1
ATOM 1095 C CA . ARG A 1 140 ? -5.734 -11.023 14.981 1.00 84.75 140 ARG A CA 1
ATOM 1096 C C . ARG A 1 140 ? -6.418 -10.338 13.818 1.00 84.75 140 ARG A C 1
ATOM 1098 O O . ARG A 1 140 ? -7.471 -10.770 13.381 1.00 84.75 140 ARG A O 1
ATOM 1105 N N . VAL A 1 141 ? -5.761 -9.330 13.268 1.00 87.38 141 VAL A N 1
ATOM 1106 C CA . VAL A 1 141 ? -6.117 -8.744 11.978 1.00 87.38 141 VAL A CA 1
ATOM 1107 C C . VAL A 1 141 ? -5.010 -9.074 10.997 1.00 87.38 141 VAL A C 1
ATOM 1109 O O . VAL A 1 141 ? -3.837 -8.809 11.267 1.00 87.38 141 VAL A O 1
ATOM 1112 N N . THR A 1 142 ? -5.392 -9.635 9.860 1.00 89.62 142 THR A N 1
ATOM 1113 C CA . THR A 1 142 ? -4.491 -9.933 8.754 1.00 89.62 142 THR A CA 1
ATOM 1114 C C . THR A 1 142 ? -4.943 -9.147 7.534 1.00 89.62 142 THR A C 1
ATOM 1116 O O . THR A 1 142 ? -6.069 -9.306 7.073 1.00 89.62 142 THR A O 1
ATOM 1119 N N . ILE A 1 143 ? -4.068 -8.298 6.998 1.00 89.81 143 ILE A N 1
ATOM 1120 C CA . ILE A 1 143 ? -4.287 -7.606 5.725 1.00 89.81 143 ILE A CA 1
ATOM 1121 C C . ILE A 1 143 ? -3.306 -8.185 4.710 1.00 89.81 143 ILE A C 1
ATOM 1123 O O . ILE A 1 143 ? -2.103 -7.919 4.767 1.00 89.81 143 ILE A O 1
ATOM 1127 N N . ALA A 1 144 ? -3.813 -8.992 3.784 1.00 88.81 144 ALA A N 1
ATOM 1128 C CA . ALA A 1 144 ? -3.031 -9.578 2.705 1.00 88.81 144 ALA A CA 1
ATOM 1129 C C . ALA A 1 144 ? -3.058 -8.653 1.484 1.00 88.81 144 ALA A C 1
ATOM 1131 O O . ALA A 1 144 ? -4.110 -8.418 0.896 1.00 88.81 144 ALA A O 1
ATOM 1132 N N . LEU A 1 145 ? -1.895 -8.146 1.081 1.00 86.31 145 LEU A N 1
ATOM 1133 C CA . LEU A 1 145 ? -1.707 -7.316 -0.107 1.00 86.31 145 LEU A CA 1
ATOM 1134 C C . LEU A 1 145 ? -1.245 -8.217 -1.264 1.00 86.31 145 LEU A C 1
ATOM 1136 O O . LEU A 1 145 ? -0.053 -8.526 -1.411 1.00 86.31 145 LEU A O 1
ATOM 1140 N N . MET A 1 146 ? -2.211 -8.700 -2.050 1.00 76.38 146 MET A N 1
ATOM 1141 C CA . MET A 1 146 ? -1.981 -9.641 -3.153 1.00 76.38 146 MET A CA 1
ATOM 1142 C C . MET A 1 146 ? -1.608 -8.902 -4.432 1.00 76.38 146 MET A C 1
ATOM 1144 O O . MET A 1 146 ? -2.352 -8.024 -4.852 1.00 76.38 146 MET A O 1
ATOM 1148 N N . ARG A 1 147 ? -0.515 -9.292 -5.099 1.00 69.81 147 ARG A N 1
ATOM 1149 C CA . ARG A 1 147 ? -0.150 -8.793 -6.434 1.00 69.81 147 ARG A CA 1
ATOM 1150 C C . ARG A 1 147 ? -0.323 -9.940 -7.426 1.00 69.81 147 ARG A C 1
ATOM 1152 O O . ARG A 1 147 ? 0.600 -10.720 -7.637 1.00 69.81 147 ARG A O 1
ATOM 1159 N N . ARG A 1 148 ? -1.486 -10.026 -8.083 1.00 65.25 148 ARG A N 1
ATOM 1160 C CA . ARG A 1 148 ? -1.903 -11.213 -8.872 1.00 65.25 148 ARG A CA 1
ATOM 1161 C C . ARG A 1 148 ? -1.986 -12.472 -7.981 1.00 65.25 148 A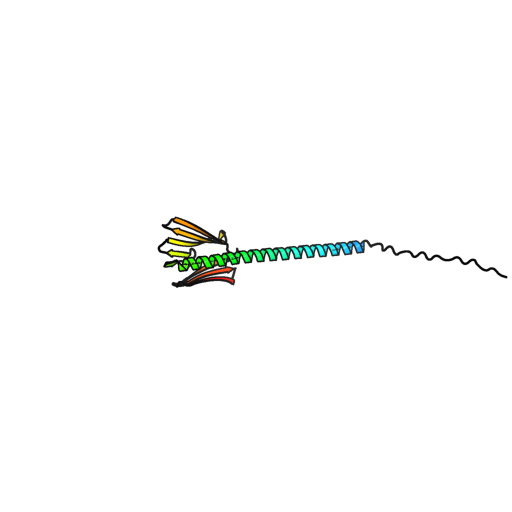RG A C 1
ATOM 1163 O O . ARG A 1 148 ? -2.322 -12.353 -6.812 1.00 65.25 148 ARG A O 1
ATOM 1170 N N . ALA A 1 149 ? -1.755 -13.667 -8.535 1.00 56.72 149 ALA A N 1
ATOM 1171 C CA . ALA A 1 149 ? -1.896 -14.947 -7.827 1.00 56.72 149 ALA A CA 1
ATOM 1172 C C . ALA A 1 149 ? -0.872 -15.169 -6.691 1.00 56.72 149 ALA A C 1
ATOM 1174 O O . ALA A 1 149 ? -1.020 -16.130 -5.942 1.00 56.72 149 ALA A O 1
ATOM 1175 N N . ASP A 1 150 ? 0.117 -14.280 -6.544 1.00 61.31 150 ASP A N 1
ATOM 1176 C CA . ASP A 1 150 ? 1.125 -14.343 -5.489 1.00 61.31 150 ASP A CA 1
ATOM 1177 C C . ASP A 1 150 ? 0.850 -13.292 -4.399 1.00 61.31 150 ASP A C 1
ATOM 1179 O O . ASP A 1 150 ? 0.557 -12.119 -4.667 1.00 61.31 150 ASP A O 1
ATOM 1183 N N . ILE A 1 151 ? 0.974 -13.711 -3.138 1.00 60.34 151 ILE A N 1
ATOM 1184 C CA . I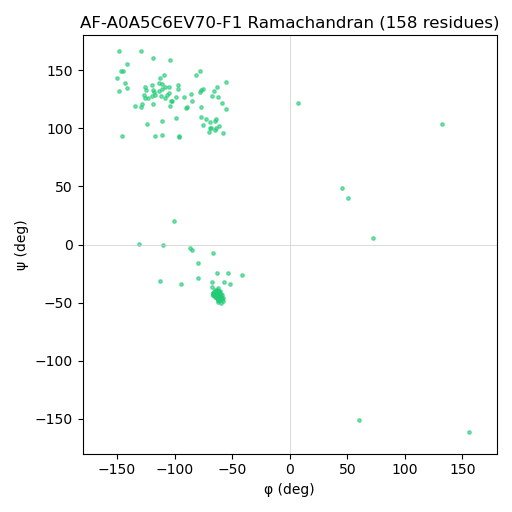LE A 1 151 ? 0.915 -12.815 -1.978 1.00 60.34 151 ILE A CA 1
ATOM 1185 C C . ILE A 1 151 ? 2.253 -12.082 -1.889 1.00 60.34 151 ILE A C 1
ATOM 1187 O O . ILE A 1 151 ? 3.294 -12.711 -1.712 1.00 60.34 151 ILE A O 1
ATOM 1191 N N . SER A 1 152 ? 2.232 -10.753 -2.008 1.00 75.75 152 SER A N 1
ATOM 1192 C CA . SER A 1 152 ? 3.459 -9.949 -1.965 1.00 75.75 152 SER A CA 1
ATOM 1193 C C . SER A 1 152 ? 3.785 -9.406 -0.573 1.00 75.75 152 SER A C 1
ATOM 1195 O O . SER A 1 152 ? 4.960 -9.345 -0.219 1.00 75.75 152 SER A O 1
ATOM 1197 N N . TRP A 1 153 ? 2.774 -9.067 0.238 1.00 83.38 153 TRP A N 1
ATOM 1198 C CA . TRP A 1 153 ? 2.958 -8.617 1.622 1.00 83.38 153 TRP A CA 1
ATOM 1199 C C . TRP A 1 153 ? 1.758 -9.001 2.485 1.00 83.38 153 TRP A C 1
ATOM 1201 O O . TRP A 1 153 ? 0.619 -8.913 2.033 1.00 83.38 153 TRP A O 1
ATOM 1211 N N . THR A 1 154 ? 2.014 -9.358 3.741 1.00 87.06 154 THR A N 1
ATOM 1212 C CA . THR A 1 154 ? 0.972 -9.615 4.740 1.00 87.06 154 THR A CA 1
ATOM 1213 C C . THR A 1 154 ? 1.242 -8.742 5.955 1.00 87.06 154 THR A C 1
ATOM 1215 O O . THR A 1 154 ? 2.345 -8.754 6.504 1.00 87.06 154 THR A O 1
ATOM 1218 N N . ILE A 1 155 ? 0.245 -7.963 6.363 1.00 88.12 155 ILE A N 1
ATOM 1219 C CA . ILE A 1 155 ? 0.273 -7.179 7.595 1.00 88.12 155 ILE A CA 1
ATOM 1220 C C . ILE A 1 155 ? -0.494 -7.974 8.641 1.00 88.12 155 ILE A C 1
ATOM 1222 O O . ILE A 1 155 ? -1.713 -8.079 8.560 1.00 88.12 155 ILE A O 1
ATOM 1226 N N . GLU A 1 156 ? 0.221 -8.524 9.615 1.00 88.00 156 GLU A N 1
ATOM 1227 C CA . GLU A 1 156 ? -0.381 -9.204 10.759 1.00 88.00 156 GLU A CA 1
ATOM 1228 C C . GLU A 1 156 ? -0.291 -8.323 11.998 1.00 88.00 156 GLU A C 1
ATOM 1230 O O . GLU A 1 156 ? 0.776 -7.796 12.343 1.00 88.00 156 GLU A O 1
ATOM 1235 N N . VAL A 1 157 ? -1.424 -8.181 12.675 1.00 87.12 157 VAL A N 1
ATOM 1236 C CA . VAL A 1 157 ? -1.541 -7.440 13.922 1.00 87.12 157 VAL A CA 1
ATOM 1237 C C . VAL A 1 157 ? -2.241 -8.320 14.939 1.00 87.12 157 VAL A C 1
ATOM 1239 O O . VAL A 1 157 ? -3.380 -8.726 14.731 1.00 87.12 157 VAL A O 1
ATOM 1242 N N . ASN A 1 158 ? -1.550 -8.625 16.035 1.00 84.31 158 ASN A N 1
ATOM 1243 C CA . ASN A 1 158 ? -2.132 -9.343 17.160 1.00 84.31 158 ASN A CA 1
ATOM 1244 C C . ASN A 1 158 ? -2.565 -8.331 18.216 1.00 84.31 158 ASN A C 1
ATOM 1246 O O . ASN A 1 158 ? -1.798 -7.429 18.559 1.00 84.31 158 ASN A O 1
ATOM 1250 N N . LYS A 1 159 ? -3.775 -8.501 18.738 1.00 71.94 159 LYS A N 1
ATOM 1251 C CA . LYS A 1 159 ? -4.241 -7.739 19.887 1.00 71.94 159 LYS A CA 1
ATOM 1252 C C . LYS A 1 159 ? -3.571 -8.289 21.160 1.00 71.94 159 LYS A C 1
ATOM 1254 O O . LYS A 1 159 ? -3.496 -9.518 21.281 1.00 71.94 159 LYS A O 1
ATOM 1259 N N . PRO A 1 160 ? -3.043 -7.426 22.049 1.00 63.84 160 PRO A N 1
ATOM 1260 C CA . PRO A 1 160 ? -2.502 -7.855 23.338 1.00 63.84 160 PRO A CA 1
ATOM 1261 C C . PRO A 1 160 ? -3.553 -8.535 24.228 1.00 63.84 160 PRO A C 1
ATOM 1263 O O . PRO A 1 160 ? -4.764 -8.252 24.063 1.00 63.84 160 PRO A O 1
#

Mean predicted aligned error: 12.29 Å

Radius of gyration: 37.23 Å; Cα contacts (8 Å, |Δi|>4): 203; chains: 1; bounding box: 108×30×100 Å

Organism: NCBI:txid2528013

Sequence (160 aa):
MNLSFAAIRSQRVTHGKRSAMTLLEMIATLSLLLVLAVTAVRMLRDVTEIGEKTTLDGRARLAIERLADRVRTDAAESDSISGDQWPLTMNSDDGEIRYEFLADEHRIQRNVFRNGKPVAVDRFELPVACDPKIETDSRRVTIALMRRADISWTIEVNKP

Nearest PDB structures (foldseek):
  6cp9-assembly4_H  TM=3.711E-01  e=1.615E-02  Klebsiella pneumoniae 342
  7cm1-assembly1_B  TM=3.625E-01  e=1.368E-01  Wuhan asiatic toad influenza virus
  3cl2-assembly1_B  TM=3.510E-01  e=1.531E-01  Influenza A virus (A/Viet Nam/1203/2004(H5N1))
  3k38-assembly1_B  TM=3.625E-01  e=4.456E-01  Influenza B virus (B/Perth/211/2001)
  3to1-assembly1_A  TM=3.402E-01  e=9.257E-01  Saccharomyces cerevisiae S288C

Foldseek 3Di:
DDDDDDDDPDDDDPPDPPPDCDPVNVVVVVVVVVVVVVVVVVVVVVVVVVVVVVVVVVLQVVLVVVVLVVCQVQLQQFPDWDDQFPFTWGHDPQFIWTWGQDLVQQWIKIFTDGPNDTDDIDIRHHPNQWDWGWHDDPFKIWIFTDRPPDGPDIRIHGHD

pLDDT: mean 82.79, std 14.4, range [39.03, 96.94]

Solvent-accessible surface area (backbone atoms only — not comparable to full-atom values): 9184 Å² total; per-residue (Å²): 139,80,91,81,81,82,83,78,82,79,79,79,79,78,76,75,81,76,80,74,82,46,72,66,56,54,52,51,51,51,51,50,50,49,53,51,50,55,50,52,54,50,52,51,51,53,52,50,53,50,51,52,51,53,52,52,52,52,53,34,50,52,30,50,51,52,46,44,53,50,52,44,54,51,51,71,66,29,79,43,77,49,43,67,45,81,52,39,36,34,35,32,97,76,31,40,37,38,36,37,70,40,74,97,72,28,25,41,37,39,40,33,26,44,91,89,39,83,76,49,78,49,79,32,60,49,55,89,61,49,61,71,44,46,46,57,54,103,50,34,41,35,41,38,39,20,52,67,99,45,79,72,48,72,41,78,37,72,54,131